Protein AF-A0A100JTC7-F1 (afdb_monomer)

Solvent-accessible surface area (backbone atoms only — not comparable to full-atom values): 4996 Å² total; per-residue (Å²): 122,63,47,88,72,69,71,51,55,45,86,74,42,61,36,90,83,66,79,44,50,27,57,59,54,47,50,54,54,49,53,37,55,76,67,50,43,60,67,54,52,51,52,52,51,52,51,53,32,50,75,68,68,72,56,78,74,92,66,82,86,87,83,84,85,85,78,80,80,83,76,83,81,85,72,134

Mean predicted aligned error: 10.71 Å

Foldseek 3Di:
DDCVVPVDDQQPDDCVVVVHRSVVVVVVVVVCVVVVVVVVVVVVVVVVCVVVVVDPPVDDDDDDDDDDDDDDPDDD

Secondary structure (DSSP, 8-state):
--HHHH---GGGS-HHHHSS-HHHHHHHHHHHHHTTHHHHHHHHHHHHHHHTT----SS-------PPPP------

pLDDT: mean 82.93, std 15.37, range [38.28, 97.94]

Organism: Streptomyces scabiei (NCBI:txid1930)

Radius of gyration: 18.39 Å; Cα contacts (8 Å, |Δi|>4): 31; chains: 1; bounding box: 36×46×42 Å

Sequence (76 aa):
MYVLRTGVAWRDVPTESVGCSGVTAWRRLRDWTEAGVWPRLHAALLIELRRGGLLELDDCSVDGSHVRALKDISGG

Structure (mmCIF, N/CA/C/O backbone):
data_AF-A0A100JTC7-F1
#
_entry.id   AF-A0A100JTC7-F1
#
loop_
_atom_site.group_PDB
_atom_site.id
_atom_site.type_symbol
_atom_site.label_atom_id
_atom_site.label_alt_id
_atom_site.label_comp_id
_atom_site.label_asym_id
_atom_site.label_entity_id
_atom_site.label_seq_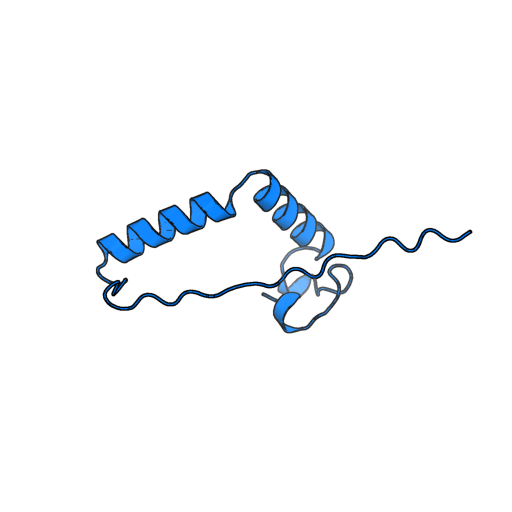id
_atom_site.pdbx_PDB_ins_code
_atom_site.Cartn_x
_atom_site.Cartn_y
_atom_site.Cartn_z
_atom_site.occupancy
_atom_site.B_iso_or_equiv
_atom_site.auth_seq_id
_atom_site.auth_comp_id
_atom_site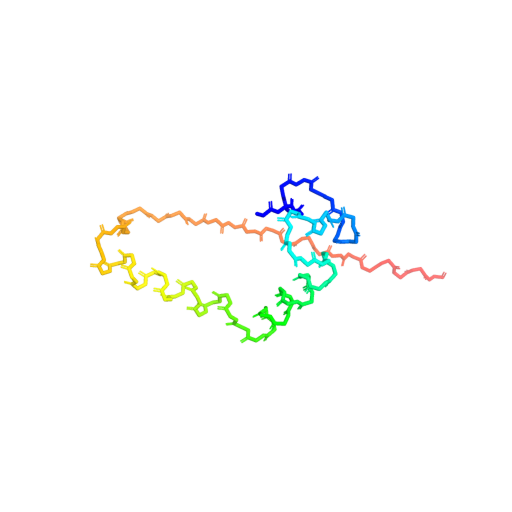.auth_asym_id
_atom_site.auth_atom_id
_atom_site.pdbx_PDB_model_num
ATOM 1 N N . MET A 1 1 ? -0.807 6.412 -6.132 1.00 69.31 1 MET A N 1
ATOM 2 C CA . MET A 1 1 ? -1.179 5.082 -6.666 1.00 69.31 1 MET A CA 1
ATOM 3 C C . MET A 1 1 ? -1.112 5.127 -8.195 1.00 69.31 1 MET A C 1
ATOM 5 O O . MET A 1 1 ? -2.051 5.592 -8.823 1.00 69.31 1 MET A O 1
ATOM 9 N N . TYR A 1 2 ? 0.041 4.782 -8.792 1.00 81.81 2 TYR A N 1
ATOM 10 C CA . TYR A 1 2 ? 0.264 4.902 -10.247 1.00 81.81 2 TYR A CA 1
ATOM 11 C C . TYR A 1 2 ? -0.348 3.714 -10.999 1.00 81.81 2 TYR A C 1
ATOM 13 O O . TYR A 1 2 ? -1.344 3.893 -11.685 1.00 81.81 2 TYR A O 1
ATOM 21 N N . VAL A 1 3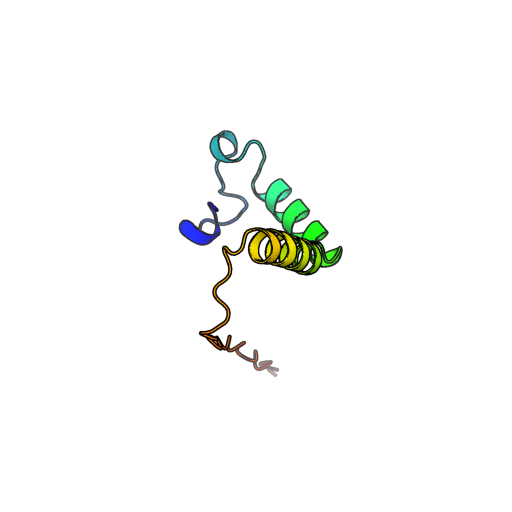 ? 0.169 2.504 -10.763 1.00 87.75 3 VAL A N 1
ATOM 22 C CA . VAL A 1 3 ? -0.242 1.257 -11.440 1.00 87.75 3 VAL A CA 1
ATOM 23 C C . VAL A 1 3 ? -1.745 1.011 -11.374 1.00 87.75 3 VAL A C 1
ATOM 25 O O . VAL A 1 3 ? -2.365 0.721 -12.385 1.00 87.75 3 VAL A O 1
ATOM 28 N N . LEU A 1 4 ? -2.366 1.187 -10.209 1.00 85.19 4 LEU A N 1
ATOM 29 C CA . LEU A 1 4 ? -3.799 0.916 -10.065 1.00 85.19 4 LEU A CA 1
ATOM 30 C C . LEU A 1 4 ? -4.688 2.008 -10.692 1.00 85.19 4 LEU A C 1
ATOM 32 O O . LEU A 1 4 ? -5.859 1.763 -10.943 1.00 85.19 4 LEU A O 1
ATOM 36 N N . ARG A 1 5 ? -4.146 3.206 -10.947 1.00 85.94 5 ARG A N 1
ATOM 37 C CA . ARG A 1 5 ? -4.870 4.292 -11.624 1.00 85.94 5 ARG A CA 1
ATOM 38 C C . ARG A 1 5 ? -4.702 4.219 -13.139 1.00 85.94 5 ARG A C 1
ATOM 40 O O . ARG A 1 5 ? -5.628 4.544 -13.867 1.00 85.94 5 ARG A O 1
ATOM 47 N N . THR A 1 6 ? -3.510 3.861 -13.608 1.00 87.62 6 THR A N 1
ATOM 48 C CA . THR A 1 6 ? -3.154 3.899 -15.033 1.00 87.62 6 THR A CA 1
ATOM 49 C C . THR A 1 6 ? -3.228 2.533 -15.710 1.00 87.62 6 THR A C 1
ATOM 51 O O . THR A 1 6 ? -3.205 2.473 -16.933 1.00 87.62 6 THR A O 1
ATOM 54 N N . GLY A 1 7 ? -3.274 1.438 -14.946 1.00 89.38 7 GLY A N 1
ATOM 55 C CA . GLY A 1 7 ? -3.211 0.066 -15.463 1.00 89.38 7 GLY A CA 1
ATOM 56 C C . GLY A 1 7 ? -1.840 -0.336 -16.018 1.00 89.38 7 GLY A C 1
ATOM 57 O O . GLY A 1 7 ? -1.684 -1.442 -16.527 1.00 89.38 7 GLY A O 1
ATOM 58 N N . VAL A 1 8 ? -0.839 0.545 -15.931 1.00 91.69 8 VAL A N 1
ATOM 59 C CA . VAL A 1 8 ? 0.505 0.308 -16.467 1.00 91.69 8 VAL A CA 1
ATOM 60 C C . VAL A 1 8 ? 1.206 -0.788 -15.667 1.00 91.69 8 VAL A C 1
ATOM 62 O O . VAL A 1 8 ? 1.171 -0.787 -14.435 1.00 91.69 8 VAL A O 1
ATOM 65 N N . ALA A 1 9 ? 1.872 -1.714 -16.360 1.00 91.94 9 ALA A N 1
ATOM 66 C CA . ALA A 1 9 ? 2.624 -2.783 -15.716 1.00 91.94 9 ALA A CA 1
ATOM 67 C C . ALA A 1 9 ? 3.767 -2.226 -14.853 1.00 91.94 9 ALA A C 1
ATOM 69 O O . ALA A 1 9 ? 4.390 -1.223 -15.187 1.00 91.94 9 ALA A O 1
ATOM 70 N N . TRP A 1 10 ? 4.107 -2.918 -13.763 1.00 92.94 10 TRP A N 1
ATOM 71 C CA . TRP A 1 10 ? 5.150 -2.479 -12.824 1.00 92.94 10 TRP A CA 1
ATOM 72 C C . TRP A 1 10 ? 6.511 -2.196 -13.475 1.00 92.94 10 TRP A C 1
ATOM 74 O O . TRP A 1 10 ? 7.233 -1.315 -13.022 1.00 92.94 10 TRP A O 1
ATOM 84 N N . ARG A 1 11 ? 6.871 -2.917 -14.541 1.00 92.56 11 ARG A N 1
ATOM 85 C CA . ARG A 1 11 ? 8.125 -2.696 -15.282 1.00 92.56 11 ARG A CA 1
ATOM 86 C C . ARG A 1 11 ? 8.155 -1.371 -16.058 1.00 92.56 11 ARG A C 1
ATOM 88 O O . ARG A 1 11 ? 9.234 -0.865 -16.325 1.00 92.56 11 ARG A O 1
ATOM 95 N N . ASP A 1 12 ? 6.982 -0.830 -16.376 1.00 93.75 12 ASP A N 1
ATOM 96 C CA . ASP A 1 12 ? 6.784 0.353 -17.217 1.00 93.75 12 ASP A CA 1
ATOM 97 C C . ASP A 1 12 ? 6.469 1.605 -16.364 1.00 93.75 12 ASP A C 1
ATOM 99 O O . ASP A 1 12 ? 6.110 2.661 -16.880 1.00 93.75 12 ASP A O 1
ATOM 103 N N . VAL A 1 13 ? 6.583 1.499 -15.033 1.00 93.12 13 VAL A N 1
ATOM 104 C CA . VAL A 1 13 ? 6.370 2.615 -14.102 1.00 93.12 13 VAL A CA 1
ATOM 105 C C . VAL A 1 13 ? 7.546 3.602 -14.178 1.00 93.12 13 VAL A C 1
ATOM 107 O O . VAL A 1 13 ? 8.686 3.181 -13.956 1.00 93.12 13 VAL A O 1
ATOM 110 N N . PRO A 1 14 ? 7.296 4.910 -14.397 1.00 92.25 14 PRO A N 1
ATOM 111 C CA . PRO A 1 14 ? 8.346 5.925 -14.434 1.00 92.25 14 PRO A CA 1
ATOM 112 C C . PRO A 1 14 ? 9.059 6.046 -13.086 1.00 92.25 14 PRO A C 1
ATOM 114 O O . PRO A 1 14 ? 8.433 6.323 -12.055 1.00 92.25 14 PRO A O 1
ATOM 117 N N . THR A 1 15 ? 10.378 5.860 -13.090 1.00 92.44 15 THR A N 1
ATOM 118 C CA . THR A 1 15 ? 11.187 5.878 -11.862 1.00 92.44 15 THR A CA 1
ATOM 119 C C . THR A 1 15 ? 11.262 7.284 -11.271 1.00 92.44 15 THR A C 1
ATOM 121 O O . THR A 1 15 ? 11.238 7.438 -10.054 1.00 92.44 15 THR A O 1
ATOM 124 N N . GLU A 1 16 ? 11.250 8.319 -12.109 1.00 91.88 16 GLU A N 1
ATOM 125 C CA . GLU A 1 16 ? 11.314 9.728 -11.707 1.00 91.88 16 GLU A CA 1
ATOM 126 C C . GLU A 1 16 ? 10.084 10.143 -10.890 1.00 91.88 16 GLU A C 1
ATOM 128 O O . GLU A 1 16 ? 10.169 11.004 -10.021 1.00 91.88 16 GLU A O 1
ATOM 133 N N . SER A 1 17 ? 8.934 9.509 -11.145 1.00 86.19 17 SER A N 1
ATOM 134 C CA . SER A 1 17 ? 7.679 9.795 -10.436 1.00 86.19 17 SER A CA 1
ATOM 135 C C . SER A 1 17 ? 7.529 9.021 -9.125 1.00 86.19 17 SER A C 1
ATOM 137 O O . SER A 1 17 ? 6.808 9.462 -8.233 1.00 86.19 17 SER A O 1
ATOM 139 N N . VAL A 1 18 ? 8.150 7.842 -9.015 1.00 85.56 18 VAL A N 1
ATOM 140 C CA . VAL A 1 18 ? 7.979 6.922 -7.871 1.00 85.56 18 VAL A CA 1
ATOM 141 C C . VAL A 1 18 ? 9.213 6.891 -6.958 1.00 85.56 18 VAL A C 1
ATOM 143 O O . VAL A 1 18 ? 9.138 6.400 -5.835 1.00 85.56 18 VAL A O 1
ATOM 146 N N . GLY A 1 19 ? 10.347 7.428 -7.412 1.00 90.75 19 GLY A N 1
ATOM 147 C CA . GLY A 1 19 ? 11.619 7.446 -6.683 1.00 90.75 19 GLY A CA 1
ATOM 148 C C . GLY A 1 19 ? 12.356 6.102 -6.670 1.00 90.75 19 GLY A C 1
ATOM 149 O O . GLY A 1 19 ? 13.430 5.990 -6.088 1.00 90.75 19 GLY A O 1
ATOM 150 N N . CYS A 1 20 ? 11.794 5.069 -7.300 1.00 93.12 20 CYS A N 1
ATOM 151 C CA . CYS A 1 20 ? 12.413 3.762 -7.501 1.00 93.12 20 CYS A CA 1
ATOM 152 C C . CYS A 1 20 ? 11.777 3.058 -8.708 1.00 93.12 20 CYS A C 1
ATOM 154 O O . CYS A 1 20 ? 10.721 3.474 -9.191 1.00 93.12 20 CYS A O 1
ATOM 156 N N . SER A 1 21 ? 12.405 1.982 -9.191 1.00 94.00 21 SER A N 1
ATOM 157 C CA . SER A 1 21 ? 11.804 1.173 -10.253 1.00 94.00 21 SER A CA 1
ATOM 158 C C . SER A 1 21 ? 10.502 0.534 -9.766 1.00 94.00 21 SER A C 1
ATOM 160 O O . SER A 1 21 ? 1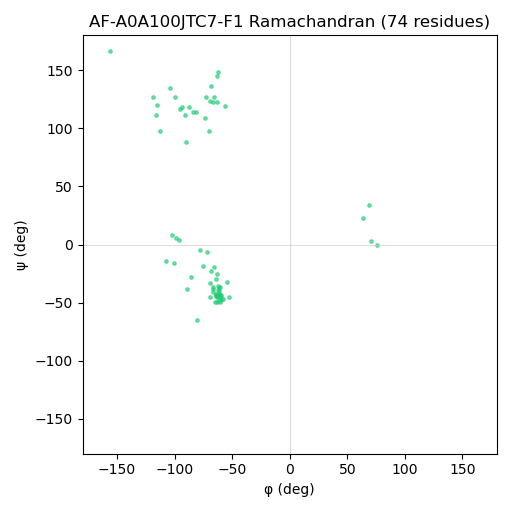0.386 0.115 -8.608 1.00 94.00 21 SER A O 1
ATOM 162 N N . GLY A 1 22 ? 9.516 0.396 -10.654 1.00 93.94 22 GLY A N 1
ATOM 163 C CA . GLY A 1 22 ? 8.249 -0.220 -10.263 1.00 93.94 22 GLY A CA 1
ATOM 164 C C . GLY A 1 22 ? 8.391 -1.687 -9.838 1.00 93.94 22 GLY A C 1
ATOM 165 O O . GLY A 1 22 ? 7.624 -2.149 -9.000 1.00 93.94 22 GLY A O 1
ATOM 166 N N . VAL A 1 23 ? 9.418 -2.409 -10.303 1.00 93.50 23 VAL A N 1
ATOM 167 C CA . VAL A 1 23 ? 9.733 -3.763 -9.806 1.00 93.50 23 VAL A CA 1
ATOM 168 C C . VAL A 1 23 ? 10.138 -3.736 -8.328 1.00 93.50 23 VAL A C 1
ATOM 170 O O . VAL A 1 23 ? 9.671 -4.572 -7.555 1.00 93.50 23 VAL A O 1
ATOM 173 N N . THR A 1 24 ? 10.964 -2.772 -7.909 1.00 95.06 24 THR A N 1
ATOM 174 C CA . THR A 1 24 ? 11.331 -2.592 -6.494 1.00 95.06 24 THR A CA 1
ATOM 175 C C . THR A 1 24 ? 10.111 -2.215 -5.655 1.00 95.06 24 THR A C 1
ATOM 177 O O . THR A 1 24 ? 9.896 -2.802 -4.593 1.00 95.06 24 THR A O 1
ATOM 180 N N . ALA A 1 25 ? 9.270 -1.303 -6.153 1.00 93.62 25 ALA A N 1
ATOM 181 C CA . ALA A 1 25 ? 8.024 -0.926 -5.488 1.00 93.62 25 ALA A CA 1
ATOM 182 C C . ALA A 1 25 ? 7.073 -2.125 -5.313 1.00 93.62 25 ALA A C 1
ATOM 184 O O . ALA A 1 25 ? 6.526 -2.324 -4.228 1.00 93.62 25 ALA A O 1
ATOM 185 N N . TRP A 1 26 ? 6.919 -2.962 -6.344 1.00 93.44 26 TRP A N 1
ATOM 186 C CA . TRP A 1 26 ? 6.099 -4.173 -6.279 1.00 93.44 26 TRP A CA 1
ATOM 187 C C . TRP A 1 26 ? 6.630 -5.184 -5.264 1.00 93.44 26 TRP A C 1
ATOM 189 O O . TRP A 1 26 ? 5.853 -5.707 -4.468 1.00 93.44 26 TRP A O 1
ATOM 199 N N . ARG A 1 27 ? 7.946 -5.437 -5.247 1.00 96.25 27 ARG A N 1
ATOM 200 C CA . ARG A 1 27 ? 8.555 -6.337 -4.254 1.00 96.25 27 ARG A CA 1
ATOM 201 C C . ARG A 1 27 ? 8.258 -5.852 -2.842 1.00 96.25 27 ARG A C 1
ATOM 203 O O . ARG A 1 27 ? 7.761 -6.622 -2.033 1.00 96.25 27 ARG A O 1
ATOM 210 N N . ARG A 1 28 ? 8.446 -4.557 -2.578 1.00 95.06 28 ARG A N 1
ATOM 211 C CA . ARG A 1 28 ? 8.148 -3.973 -1.267 1.00 95.06 28 ARG A CA 1
ATOM 212 C C . ARG A 1 28 ? 6.671 -4.104 -0.890 1.00 95.06 28 ARG A C 1
ATOM 214 O O . ARG A 1 28 ? 6.368 -4.444 0.249 1.00 95.06 28 ARG A O 1
ATOM 221 N N . LEU A 1 29 ? 5.768 -3.861 -1.841 1.00 93.56 29 LEU A N 1
ATOM 222 C CA . LEU A 1 29 ? 4.326 -4.035 -1.653 1.00 93.56 29 LEU A CA 1
ATOM 223 C C . LEU A 1 29 ? 3.980 -5.488 -1.293 1.00 93.56 29 LEU A C 1
ATOM 225 O O . LEU A 1 29 ? 3.205 -5.730 -0.365 1.00 93.56 29 LEU A O 1
ATOM 229 N N . ARG A 1 30 ? 4.566 -6.453 -2.005 1.00 95.62 30 ARG A N 1
ATOM 230 C CA . ARG A 1 30 ? 4.391 -7.882 -1.739 1.00 95.62 30 ARG A CA 1
ATOM 231 C C . ARG A 1 30 ? 4.925 -8.249 -0.356 1.00 95.62 30 ARG A C 1
ATOM 233 O O . ARG A 1 30 ? 4.179 -8.822 0.427 1.00 95.62 30 ARG A O 1
ATOM 240 N N . ASP A 1 31 ? 6.145 -7.842 -0.021 1.00 97.94 31 ASP A N 1
ATOM 241 C CA . ASP A 1 31 ? 6.766 -8.159 1.268 1.00 97.94 31 ASP A CA 1
ATOM 242 C C . ASP A 1 31 ? 5.947 -7.585 2.445 1.00 97.94 31 ASP A C 1
ATOM 244 O O . ASP A 1 31 ? 5.788 -8.226 3.479 1.00 97.94 31 ASP A O 1
ATOM 248 N N . TRP A 1 32 ? 5.357 -6.393 2.293 1.00 96.94 32 TRP A N 1
ATOM 249 C CA . TRP A 1 32 ? 4.420 -5.833 3.278 1.00 96.94 32 TRP A CA 1
ATOM 250 C C . TRP A 1 32 ? 3.120 -6.619 3.394 1.00 96.94 32 TRP A C 1
ATOM 252 O O . TRP A 1 32 ? 2.570 -6.752 4.489 1.00 96.94 32 TRP A O 1
ATOM 262 N N . THR A 1 33 ? 2.630 -7.136 2.272 1.00 96.44 33 THR A N 1
ATOM 263 C CA . THR A 1 33 ? 1.440 -7.985 2.245 1.00 96.44 33 THR A CA 1
ATOM 264 C C . THR A 1 33 ? 1.705 -9.289 2.989 1.00 96.44 33 THR A C 1
ATOM 266 O O . THR A 1 33 ? 0.953 -9.626 3.899 1.00 96.44 33 THR A O 1
ATOM 269 N N . GLU A 1 34 ? 2.813 -9.960 2.678 1.00 97.56 34 GLU A N 1
ATOM 270 C CA . GLU A 1 34 ? 3.247 -11.201 3.330 1.00 97.56 34 GLU A CA 1
ATOM 271 C C . GLU A 1 34 ? 3.529 -10.995 4.823 1.00 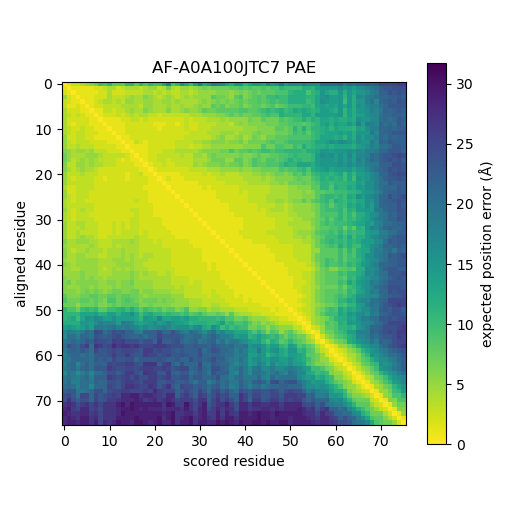97.56 34 GLU A C 1
ATOM 273 O O . GLU A 1 34 ? 3.141 -11.811 5.655 1.00 97.56 34 GLU A O 1
ATOM 278 N N . ALA A 1 35 ? 4.121 -9.858 5.193 1.00 97.94 35 ALA A N 1
ATOM 279 C CA . ALA A 1 35 ? 4.347 -9.505 6.588 1.00 97.94 35 ALA A CA 1
ATOM 280 C C . ALA A 1 35 ? 3.060 -9.115 7.341 1.00 97.94 35 ALA A C 1
ATOM 282 O O . ALA A 1 35 ? 3.114 -8.891 8.552 1.00 97.94 35 ALA A O 1
ATOM 283 N N . GLY A 1 36 ? 1.907 -8.995 6.670 1.00 96.94 36 GLY A N 1
ATOM 284 C CA . GLY A 1 36 ? 0.639 -8.599 7.286 1.00 96.94 36 GLY A CA 1
ATOM 285 C C . GLY A 1 36 ? 0.616 -7.136 7.739 1.00 96.94 36 GLY A C 1
ATOM 286 O O . GLY A 1 36 ? 0.039 -6.808 8.776 1.00 96.94 36 GLY A O 1
ATOM 287 N N . VAL A 1 37 ? 1.285 -6.240 7.011 1.00 97.94 37 VAL A N 1
ATOM 288 C CA . VAL A 1 37 ? 1.322 -4.804 7.336 1.00 97.94 37 VAL A CA 1
ATOM 289 C C . VAL A 1 37 ? -0.057 -4.168 7.166 1.00 97.94 37 VAL A C 1
ATOM 291 O O . VAL A 1 37 ? -0.467 -3.390 8.024 1.00 97.94 37 VAL A O 1
ATOM 294 N N . TRP A 1 38 ? -0.802 -4.526 6.114 1.00 95.31 38 TRP A N 1
ATOM 295 C CA . TRP A 1 38 ? -2.078 -3.873 5.794 1.00 95.31 38 TRP A CA 1
ATOM 296 C C . TRP A 1 38 ? -3.135 -3.994 6.894 1.00 95.31 38 TRP A C 1
ATOM 298 O O . TRP A 1 38 ? -3.654 -2.953 7.294 1.00 95.31 38 TRP A O 1
ATOM 308 N N . PRO A 1 39 ? -3.426 -5.188 7.457 1.00 95.50 39 PRO A N 1
ATOM 309 C CA . PRO A 1 39 ? -4.410 -5.294 8.534 1.00 95.50 39 PRO A CA 1
ATOM 310 C C . PRO A 1 39 ? -4.017 -4.488 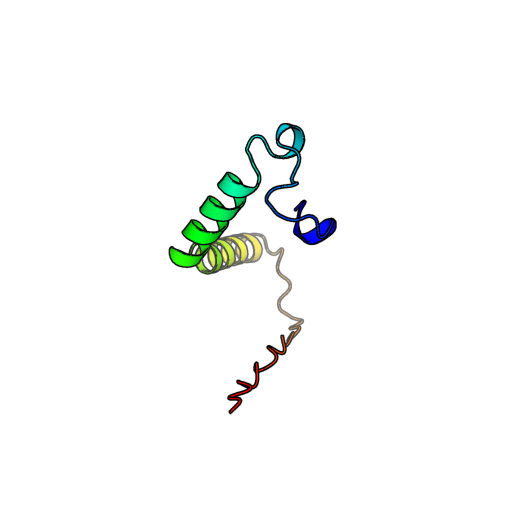9.778 1.00 95.50 39 PRO A C 1
ATOM 312 O O . PRO A 1 39 ? -4.871 -3.870 10.409 1.00 95.50 39 PRO A O 1
ATOM 315 N N . ARG A 1 40 ? -2.718 -4.444 10.111 1.00 96.62 40 ARG A N 1
ATOM 316 C CA . ARG A 1 40 ? -2.216 -3.684 11.266 1.00 96.62 40 ARG A CA 1
ATOM 317 C C . ARG A 1 40 ? -2.322 -2.179 11.044 1.00 96.62 40 ARG A C 1
ATOM 319 O O . ARG A 1 40 ? -2.787 -1.467 11.927 1.00 96.62 40 ARG A O 1
ATOM 326 N N . LEU A 1 41 ? -1.927 -1.709 9.861 1.00 96.06 41 LEU A N 1
ATOM 327 C CA . LEU A 1 41 ? -2.041 -0.303 9.481 1.00 96.06 41 LEU A CA 1
ATOM 328 C C . LEU A 1 41 ? -3.504 0.148 9.473 1.00 96.06 41 LEU A C 1
ATOM 330 O O . LEU A 1 41 ? -3.819 1.207 10.007 1.00 96.06 41 LEU A O 1
ATOM 334 N N . HIS A 1 42 ? -4.395 -0.674 8.915 1.00 93.94 42 HIS A N 1
ATOM 335 C CA . HIS A 1 42 ? -5.827 -0.401 8.897 1.00 93.94 42 HIS A CA 1
ATOM 336 C C . HIS A 1 42 ? -6.395 -0.278 10.317 1.00 93.94 42 HIS A C 1
ATOM 338 O O . HIS A 1 42 ? -7.062 0.705 10.626 1.00 93.94 42 HIS A O 1
ATOM 344 N N . ALA A 1 43 ? -6.074 -1.218 11.212 1.00 94.88 43 ALA A N 1
ATOM 345 C CA . ALA A 1 43 ? -6.508 -1.151 12.606 1.00 94.88 43 ALA A CA 1
ATOM 346 C C . ALA A 1 43 ? -5.979 0.101 13.328 1.00 94.88 43 ALA A C 1
ATOM 348 O O . ALA A 1 43 ? -6.743 0.770 14.020 1.00 94.88 43 ALA A O 1
ATOM 349 N N . ALA A 1 44 ? -4.702 0.448 13.138 1.00 95.56 44 ALA A N 1
ATOM 350 C CA . ALA A 1 44 ? -4.115 1.652 13.723 1.00 95.56 44 ALA A CA 1
ATOM 351 C C . ALA A 1 44 ? -4.818 2.927 13.231 1.00 95.56 44 ALA A C 1
ATOM 353 O O . ALA A 1 44 ? -5.177 3.783 14.035 1.00 95.56 44 ALA A O 1
ATOM 354 N N . LEU A 1 45 ? -5.089 3.024 11.927 1.00 94.00 45 LEU A N 1
ATOM 355 C CA . LEU A 1 45 ? -5.817 4.155 11.355 1.00 94.00 45 LEU A CA 1
AT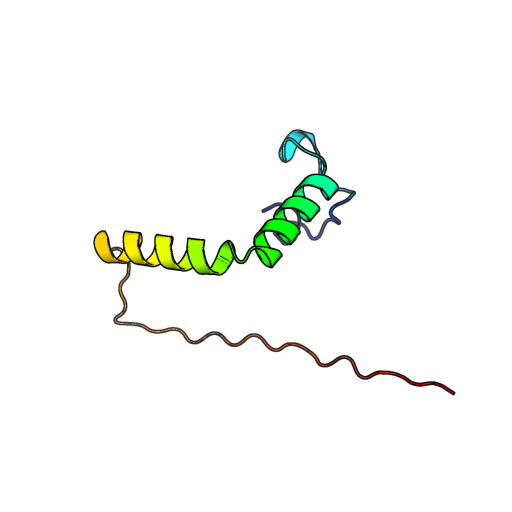OM 356 C C . LEU A 1 45 ? -7.241 4.260 11.919 1.00 94.00 45 LEU A C 1
ATOM 358 O O . LEU A 1 45 ? -7.674 5.350 12.281 1.00 94.00 45 LEU A O 1
ATOM 362 N N . LEU A 1 46 ? -7.955 3.137 12.041 1.00 92.06 46 LEU A N 1
ATOM 363 C CA . LEU A 1 46 ? -9.291 3.117 12.640 1.00 92.06 46 LEU A CA 1
ATOM 364 C C . LEU A 1 46 ? -9.278 3.587 14.097 1.00 92.06 46 LEU A C 1
ATOM 366 O O . LEU A 1 46 ? -10.184 4.308 14.508 1.00 92.06 46 LEU A O 1
ATOM 370 N N . ILE A 1 47 ? -8.270 3.194 14.879 1.00 92.31 47 ILE A N 1
ATOM 371 C CA . ILE A 1 47 ? -8.118 3.645 16.269 1.00 92.31 47 ILE A CA 1
A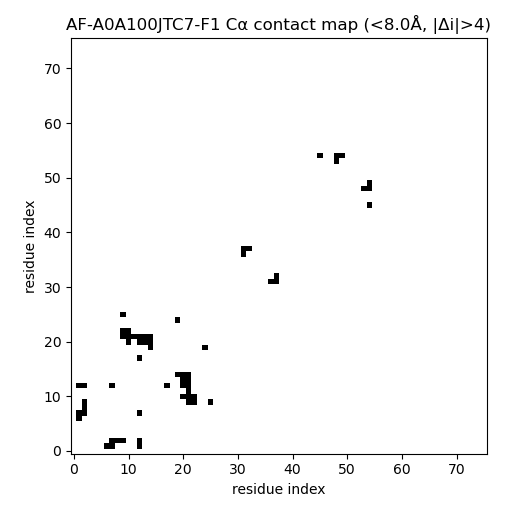TOM 372 C C . ILE A 1 47 ? -7.950 5.165 16.317 1.00 92.31 47 ILE A C 1
ATOM 374 O O . ILE A 1 47 ? -8.649 5.833 17.078 1.00 92.31 47 ILE A O 1
ATOM 378 N N . GLU A 1 48 ? -7.072 5.716 15.480 1.00 93.31 48 GLU A N 1
ATOM 379 C CA . GLU A 1 48 ? -6.819 7.157 15.435 1.00 93.31 48 GLU A CA 1
ATOM 380 C C . GLU A 1 48 ? -8.052 7.953 15.002 1.00 93.31 48 GLU A C 1
ATOM 382 O O . GLU A 1 48 ? -8.413 8.943 15.639 1.00 93.31 48 GLU A O 1
ATOM 387 N N . LEU A 1 49 ? -8.753 7.485 13.971 1.00 91.06 49 LEU A N 1
ATOM 388 C CA . LEU A 1 49 ? -9.970 8.131 13.488 1.00 91.06 49 LEU A CA 1
ATOM 389 C C . LEU A 1 49 ? -11.115 8.059 14.511 1.00 91.06 49 LEU A C 1
ATOM 391 O O . LEU A 1 49 ? -11.821 9.050 14.695 1.00 91.06 49 LEU A O 1
ATOM 395 N N . ARG A 1 50 ? -11.272 6.935 15.228 1.00 86.88 50 ARG A N 1
ATOM 396 C CA . ARG A 1 50 ? -12.246 6.815 16.329 1.00 86.88 50 ARG A CA 1
ATOM 397 C C . ARG A 1 50 ? -11.914 7.772 17.465 1.00 86.88 50 ARG A C 1
ATOM 399 O O . ARG A 1 50 ? -12.803 8.443 17.974 1.00 86.88 50 ARG A O 1
ATOM 406 N N . ARG A 1 51 ? -10.635 7.867 17.841 1.00 86.88 51 ARG A N 1
ATOM 407 C CA . ARG A 1 51 ? -10.175 8.794 18.883 1.00 86.88 51 ARG A CA 1
ATOM 408 C C . ARG A 1 51 ? -10.431 10.253 18.503 1.00 86.88 51 ARG A C 1
ATOM 410 O O . ARG A 1 51 ? -10.752 11.053 19.372 1.00 86.88 51 ARG A O 1
ATOM 417 N N . GLY A 1 52 ? -10.296 10.585 17.222 1.00 89.06 52 GLY A N 1
ATOM 418 C CA . GLY A 1 52 ? -10.584 11.918 16.697 1.00 89.06 52 GLY A CA 1
ATOM 419 C C . GLY A 1 52 ? -12.070 12.229 16.502 1.00 89.06 52 GLY A C 1
ATOM 420 O O . GLY A 1 52 ? -12.377 13.351 16.118 1.00 89.06 52 GLY A O 1
ATOM 421 N N . GLY A 1 53 ? -12.980 11.267 16.713 1.00 85.62 53 GLY A N 1
ATOM 422 C CA . GLY A 1 53 ? -14.402 11.433 16.390 1.00 85.62 53 GLY A CA 1
ATOM 423 C C . GLY A 1 53 ? -14.668 11.624 14.891 1.00 85.62 53 GLY A C 1
ATOM 424 O O . GLY A 1 53 ? -15.677 12.198 14.516 1.00 85.62 53 GLY A O 1
ATOM 425 N N . LEU A 1 54 ? -13.747 11.181 14.028 1.00 80.88 54 LEU A N 1
ATOM 426 C CA . LEU A 1 54 ? -13.826 11.335 12.567 1.00 80.88 54 LEU A CA 1
ATOM 427 C C . LEU A 1 54 ? -14.400 10.091 11.871 1.00 80.88 54 LEU A C 1
ATOM 429 O O . LEU A 1 54 ? -14.426 10.018 10.644 1.00 80.88 54 LEU A O 1
ATOM 433 N N . LEU A 1 55 ? -14.810 9.093 12.654 1.00 74.88 55 LEU A N 1
ATOM 434 C CA . LEU A 1 55 ? -15.514 7.902 12.196 1.00 74.88 55 LEU A CA 1
ATOM 435 C C . LEU A 1 55 ? -16.934 7.937 12.756 1.00 74.88 55 LEU A C 1
ATOM 437 O O . LEU A 1 55 ? -17.157 7.523 13.893 1.00 74.88 55 LEU A O 1
ATOM 441 N N . GLU A 1 56 ? -17.873 8.404 11.939 1.00 67.06 56 GLU A N 1
ATOM 442 C CA . GLU A 1 56 ? -19.302 8.189 12.164 1.00 67.06 56 GLU A CA 1
ATOM 443 C C . GLU A 1 56 ? -19.609 6.722 11.833 1.00 67.06 56 GLU A C 1
ATOM 445 O O . GLU A 1 56 ? -19.510 6.301 10.681 1.00 67.06 56 GLU A O 1
ATOM 450 N N . LEU A 1 57 ? -19.884 5.914 12.859 1.00 65.19 57 LEU A N 1
ATOM 451 C CA . LEU A 1 57 ? -20.168 4.474 12.736 1.00 65.19 57 LEU A CA 1
ATOM 452 C C . LEU A 1 57 ? -21.670 4.161 12.768 1.00 65.19 57 LEU A C 1
ATOM 454 O O . LEU A 1 57 ? -22.037 2.986 12.778 1.00 65.19 57 LEU A O 1
ATOM 458 N N . ASP A 1 58 ? -22.521 5.188 12.788 1.00 65.81 58 ASP A N 1
ATOM 459 C CA . ASP A 1 58 ? -23.978 5.030 12.736 1.00 65.81 58 ASP A CA 1
ATOM 460 C C . ASP A 1 58 ? -24.451 4.446 11.395 1.00 65.81 58 ASP A C 1
ATOM 462 O O . ASP A 1 58 ? -25.530 3.858 11.332 1.00 65.81 58 ASP A O 1
ATOM 466 N N . ASP A 1 59 ? -23.622 4.535 10.348 1.00 61.12 59 ASP A N 1
ATOM 467 C CA . ASP A 1 59 ? -23.885 3.949 9.037 1.00 61.12 59 ASP A CA 1
ATOM 468 C C . ASP A 1 59 ? -22.807 2.913 8.670 1.00 61.12 59 ASP A C 1
ATOM 470 O O . ASP A 1 59 ? -21.600 3.166 8.717 1.00 61.12 59 ASP A O 1
ATOM 474 N N . CYS A 1 60 ? -23.244 1.706 8.322 1.00 64.50 60 CYS A N 1
ATOM 475 C CA . CYS A 1 60 ? -22.393 0.557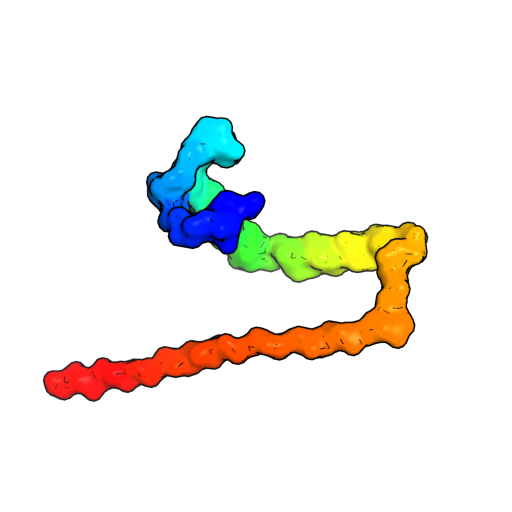 8.021 1.00 64.50 60 CYS A CA 1
ATOM 476 C C . CYS A 1 60 ? -22.597 0.160 6.555 1.00 64.50 60 CYS A C 1
ATOM 478 O O . CYS A 1 60 ? -23.652 -0.360 6.195 1.00 64.50 60 CYS A O 1
ATOM 480 N N . SER A 1 61 ? -21.586 0.363 5.700 1.00 66.44 61 SER A N 1
ATOM 481 C CA . SER A 1 61 ? -21.610 -0.159 4.328 1.00 66.44 61 SER A CA 1
ATOM 482 C C . SER A 1 61 ? -20.911 -1.517 4.255 1.00 66.44 61 SER A C 1
ATOM 484 O O . SER A 1 61 ? -19.706 -1.615 4.503 1.00 66.44 61 SER A O 1
ATOM 486 N N . VAL A 1 62 ? -21.644 -2.561 3.872 1.00 62.72 62 VAL A N 1
ATOM 487 C CA . VAL A 1 62 ? -21.080 -3.881 3.565 1.00 62.72 62 VAL A CA 1
ATOM 488 C C . VAL A 1 62 ? -20.750 -3.931 2.074 1.00 62.72 62 VAL A C 1
ATOM 490 O O . VAL A 1 62 ? -21.662 -3.935 1.251 1.00 62.72 62 VAL A O 1
ATOM 493 N N . ASP A 1 63 ? -19.462 -3.977 1.726 1.00 75.25 63 ASP A N 1
ATOM 494 C CA . ASP A 1 63 ? -19.002 -4.199 0.348 1.00 75.25 63 ASP A CA 1
ATOM 495 C C . ASP A 1 63 ? -18.484 -5.636 0.174 1.00 75.25 63 ASP A C 1
ATOM 497 O O . ASP A 1 63 ? -17.756 -6.166 1.018 1.00 75.25 63 ASP A O 1
ATOM 501 N N . GLY A 1 64 ? -18.891 -6.284 -0.917 1.00 55.22 64 GLY A N 1
ATOM 502 C CA . GLY A 1 64 ? -18.584 -7.676 -1.233 1.00 55.22 64 GLY A CA 1
ATOM 503 C C . GLY A 1 64 ? -17.723 -7.778 -2.488 1.00 55.22 64 GLY A C 1
ATOM 504 O O . GLY A 1 64 ? -18.146 -7.402 -3.575 1.00 55.22 64 GLY A O 1
ATOM 505 N N . SER A 1 65 ? -16.524 -8.349 -2.371 1.00 69.62 65 SER A N 1
ATOM 506 C CA . SER A 1 65 ? -15.661 -8.628 -3.526 1.00 69.62 65 SER A CA 1
ATOM 507 C C . SER A 1 65 ? -15.842 -10.069 -4.017 1.00 69.62 65 SER A C 1
ATOM 509 O O . SER A 1 65 ? -15.513 -11.020 -3.308 1.00 69.62 65 SER A O 1
ATOM 511 N N . HIS A 1 66 ? -16.329 -10.255 -5.248 1.00 65.81 66 HIS A N 1
ATOM 512 C CA . HIS A 1 66 ? -16.399 -11.571 -5.892 1.00 65.81 66 HIS A CA 1
ATOM 513 C C . HIS A 1 66 ? -15.046 -11.957 -6.511 1.00 65.81 66 HIS A C 1
ATOM 515 O O . HIS A 1 66 ? -14.609 -11.361 -7.495 1.00 65.81 66 HIS A O 1
ATOM 521 N N . VAL A 1 67 ? -14.400 -13.001 -5.987 1.00 60.41 67 VAL A N 1
ATOM 522 C CA . VAL A 1 67 ? -13.239 -13.631 -6.638 1.00 60.41 67 VAL A CA 1
ATOM 523 C C . VAL A 1 67 ? -13.752 -14.699 -7.606 1.00 60.41 67 VAL A C 1
ATOM 525 O O . VAL A 1 67 ? -14.411 -15.651 -7.190 1.00 60.41 67 VAL A O 1
ATOM 528 N N . ARG A 1 68 ? -13.477 -14.553 -8.910 1.00 61.38 68 ARG A N 1
ATOM 529 C CA . ARG A 1 68 ? -13.790 -15.606 -9.892 1.00 61.38 68 ARG A CA 1
ATOM 530 C C . ARG A 1 68 ? -12.931 -16.840 -9.618 1.00 61.38 68 ARG A C 1
ATOM 532 O O . ARG A 1 68 ? -11.708 -16.738 -9.600 1.00 61.38 68 ARG A O 1
ATOM 539 N N . ALA A 1 69 ? -13.566 -18.003 -9.485 1.00 66.88 69 ALA A N 1
ATOM 540 C CA . ALA A 1 69 ? -12.867 -19.281 -9.524 1.00 66.88 69 ALA A CA 1
ATOM 541 C C . ALA A 1 69 ? -12.300 -19.506 -10.938 1.00 66.88 69 ALA A C 1
ATOM 543 O O . ALA A 1 69 ? -13.054 -19.497 -11.915 1.00 66.88 69 ALA A O 1
ATOM 544 N N . LEU A 1 70 ? -10.982 -19.697 -11.058 1.00 58.94 70 LEU A N 1
ATOM 545 C CA . LEU A 1 70 ? -10.407 -20.275 -12.272 1.00 58.94 70 LEU A CA 1
ATOM 546 C C . LEU A 1 70 ? -10.830 -21.745 -12.335 1.00 58.94 70 LEU A C 1
ATOM 548 O O . LEU A 1 70 ? -10.585 -22.508 -11.403 1.00 58.94 70 LEU A O 1
ATOM 552 N N . LYS A 1 71 ? -11.475 -22.136 -13.434 1.00 59.16 71 LYS A N 1
ATOM 553 C CA . LYS A 1 71 ? -11.714 -23.539 -13.762 1.00 59.16 71 LYS A CA 1
ATOM 554 C C . LYS A 1 71 ? -10.458 -24.048 -14.466 1.00 59.16 71 LYS A C 1
ATOM 556 O O . LYS A 1 71 ? -10.150 -23.559 -15.551 1.00 59.16 71 LYS A O 1
ATOM 561 N N . ASP A 1 72 ? -9.739 -24.980 -13.843 1.00 52.84 72 ASP A N 1
ATOM 562 C CA . ASP A 1 72 ? -8.654 -25.708 -14.501 1.00 52.84 72 ASP A CA 1
ATOM 563 C C . ASP A 1 72 ? -9.214 -26.387 -15.753 1.00 52.84 72 ASP A C 1
ATOM 565 O O . ASP A 1 72 ? -10.144 -27.197 -15.683 1.00 52.84 72 ASP A O 1
ATOM 569 N N . ILE A 1 73 ? -8.673 -26.028 -16.915 1.00 49.19 73 ILE A N 1
ATOM 570 C CA . ILE A 1 73 ? -8.897 -26.776 -18.147 1.00 49.19 73 ILE A CA 1
ATOM 571 C C . ILE A 1 73 ? -7.780 -27.811 -18.207 1.00 49.19 73 ILE A C 1
ATOM 573 O O . ILE A 1 73 ? -6.716 -27.569 -18.770 1.00 49.19 73 ILE A O 1
ATOM 577 N N . SER A 1 74 ? -8.016 -28.969 -17.597 1.00 52.53 74 SER A N 1
ATOM 578 C CA . SER A 1 74 ? -7.278 -30.182 -17.935 1.00 52.53 74 SER A CA 1
ATOM 579 C C . SER A 1 74 ? -7.729 -30.635 -19.330 1.00 52.53 74 SER A C 1
ATOM 581 O O . SER A 1 74 ? -8.786 -31.244 -19.472 1.00 52.53 74 SER A O 1
ATOM 583 N N . GLY A 1 75 ? -6.966 -30.290 -20.368 1.00 48.84 75 GLY A N 1
ATOM 584 C CA . GLY A 1 75 ? -6.868 -31.093 -21.594 1.00 48.84 75 GLY A CA 1
ATOM 585 C C . GLY A 1 75 ? -5.567 -31.892 -21.480 1.00 48.84 75 GLY A C 1
ATOM 586 O O . GLY A 1 75 ? -4.556 -31.317 -21.089 1.00 48.84 75 GLY A O 1
ATOM 587 N N . GLY A 1 76 ? -5.536 -33.212 -21.636 1.00 38.28 76 GLY A N 1
ATOM 588 C CA . GLY A 1 76 ? -6.211 -33.992 -22.667 1.00 38.28 76 GLY A CA 1
ATOM 589 C C . GLY A 1 76 ? -5.150 -34.369 -23.684 1.00 38.28 76 GLY A C 1
ATOM 590 O O . GLY A 1 76 ? -4.773 -33.457 -24.448 1.00 38.28 76 GLY A O 1
#

InterPro domains:
  IPR025161 Insertion element IS402-like domain [PF13340] (1-42)
  IPR052909 Transposase_6_like [PTHR46637] (1-71)